Protein AF-A0A8S9N6B6-F1 (afdb_monomer_lite)

Foldseek 3Di:
DPPDDDLPDAAEDEDDPCLEDVVQVVCPVVCPSHHDYYDDDCSVPPVVVVVVVVVVVVVVVPDDDD

Radius of gyration: 19.84 Å; chains: 1; bounding box: 60×20×52 Å

Structure (mmCIF, N/CA/C/O backbone):
data_AF-A0A8S9N6B6-F1
#
_entry.id   AF-A0A8S9N6B6-F1
#
loop_
_atom_site.group_PDB
_atom_site.id
_atom_site.type_symbol
_atom_site.label_atom_id
_atom_site.label_alt_id
_atom_site.label_comp_id
_atom_site.label_asym_id
_atom_site.label_entity_id
_atom_site.label_seq_id
_atom_site.pdbx_PDB_ins_code
_atom_site.Cartn_x
_atom_site.Cartn_y
_atom_site.Cartn_z
_atom_site.occupancy
_atom_site.B_iso_or_equiv
_atom_site.auth_seq_id
_atom_site.auth_comp_id
_atom_site.auth_asym_id
_atom_site.auth_atom_id
_atom_site.pdbx_PDB_model_num
ATOM 1 N N . MET A 1 1 ? 33.271 -10.695 -19.634 1.00 47.88 1 MET A N 1
ATOM 2 C CA . MET A 1 1 ? 31.926 -11.305 -19.585 1.00 47.88 1 MET A CA 1
ATOM 3 C C . MET A 1 1 ? 30.911 -10.210 -19.873 1.00 47.88 1 MET A C 1
ATOM 5 O O . MET A 1 1 ? 30.840 -9.275 -19.093 1.00 47.88 1 MET A O 1
ATOM 9 N N . ARG A 1 2 ? 30.205 -10.241 -21.011 1.00 52.59 2 ARG A N 1
ATOM 10 C CA . ARG A 1 2 ? 28.997 -9.416 -21.178 1.00 52.59 2 ARG A CA 1
ATOM 11 C C . ARG A 1 2 ? 27.848 -10.260 -20.647 1.00 52.59 2 ARG A C 1
ATOM 13 O O . ARG A 1 2 ? 27.508 -11.256 -21.281 1.00 52.59 2 ARG A O 1
ATOM 20 N N . GLU A 1 3 ? 27.324 -9.928 -19.475 1.00 62.62 3 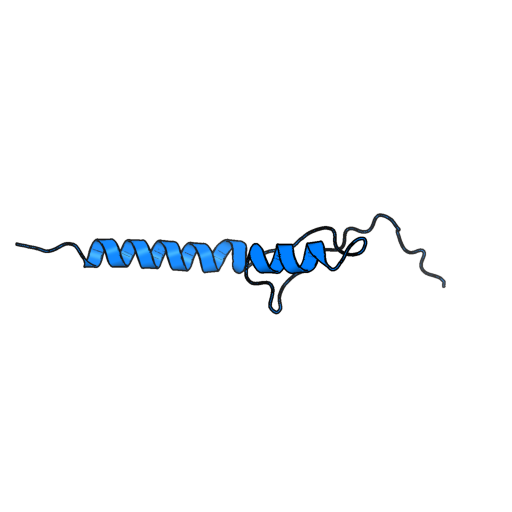GLU A N 1
ATOM 21 C CA . GLU A 1 3 ? 26.080 -10.537 -19.014 1.00 62.62 3 GLU A CA 1
ATOM 22 C C . GLU A 1 3 ? 24.980 -10.199 -20.031 1.00 62.62 3 GLU A C 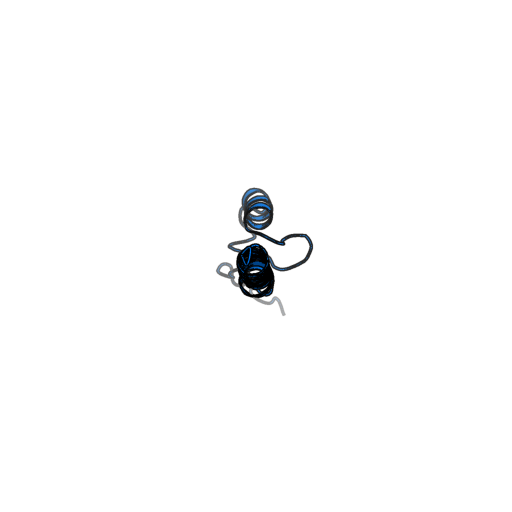1
ATOM 24 O O . GLU A 1 3 ? 24.788 -9.043 -20.415 1.00 62.62 3 GLU A O 1
ATOM 29 N N . ARG A 1 4 ? 24.325 -11.236 -20.561 1.00 69.75 4 ARG A N 1
ATOM 30 C CA . ARG A 1 4 ? 23.160 -11.103 -21.438 1.00 69.75 4 ARG A CA 1
ATOM 31 C C . ARG A 1 4 ? 21.994 -10.636 -20.563 1.00 69.75 4 ARG A C 1
ATOM 33 O O . ARG A 1 4 ? 21.487 -11.419 -19.768 1.00 69.75 4 ARG A O 1
ATOM 40 N N . PHE A 1 5 ? 21.583 -9.380 -20.702 1.00 76.50 5 PHE A N 1
ATOM 41 C CA . PHE A 1 5 ? 20.377 -8.866 -20.050 1.00 76.50 5 PHE A CA 1
ATOM 42 C C . PHE A 1 5 ? 19.130 -9.511 -20.669 1.00 76.50 5 PHE A C 1
ATOM 44 O O . PHE A 1 5 ? 19.007 -9.557 -21.894 1.00 76.50 5 PHE A O 1
ATOM 51 N N . ASN A 1 6 ? 18.226 -10.018 -19.825 1.00 83.25 6 ASN A N 1
ATOM 52 C CA . ASN A 1 6 ? 16.935 -10.543 -20.261 1.00 83.25 6 ASN A CA 1
ATOM 53 C C . ASN A 1 6 ? 15.984 -9.368 -20.568 1.00 83.25 6 ASN A C 1
ATOM 55 O O . ASN A 1 6 ? 15.674 -8.619 -19.639 1.00 83.25 6 ASN A O 1
ATOM 59 N N . PRO A 1 7 ? 15.519 -9.189 -21.820 1.00 83.44 7 PRO A N 1
ATOM 60 C CA . PRO A 1 7 ? 14.570 -8.129 -22.160 1.00 83.44 7 PRO A CA 1
ATOM 61 C C . PRO A 1 7 ? 13.195 -8.309 -21.497 1.00 83.44 7 PRO A C 1
ATOM 63 O O . PRO A 1 7 ? 12.482 -7.325 -21.339 1.00 83.44 7 PRO A O 1
ATOM 66 N N . ASP A 1 8 ? 12.850 -9.522 -21.052 1.00 87.94 8 ASP A N 1
ATOM 67 C CA . ASP A 1 8 ? 11.549 -9.849 -20.451 1.00 87.94 8 ASP A CA 1
ATOM 68 C C . ASP A 1 8 ? 11.523 -9.663 -18.921 1.00 87.94 8 ASP A C 1
ATOM 70 O O . ASP A 1 8 ? 10.664 -10.206 -18.222 1.00 87.94 8 ASP A O 1
ATOM 74 N N . ILE A 1 9 ? 12.498 -8.944 -18.355 1.00 90.00 9 ILE A N 1
ATOM 75 C CA . ILE A 1 9 ? 12.580 -8.748 -16.907 1.00 90.00 9 ILE A CA 1
ATOM 76 C C . ILE A 1 9 ? 11.444 -7.850 -16.394 1.00 90.00 9 ILE A C 1
ATOM 78 O O . ILE A 1 9 ? 11.288 -6.697 -16.800 1.00 90.00 9 ILE A O 1
ATOM 82 N N . ILE A 1 10 ? 10.667 -8.366 -15.440 1.00 91.38 10 ILE A N 1
ATOM 83 C CA . ILE A 1 10 ? 9.603 -7.605 -14.781 1.00 91.38 10 ILE A CA 1
ATOM 84 C C . ILE A 1 10 ? 10.214 -6.755 -13.667 1.00 91.38 10 ILE A C 1
ATOM 86 O O . ILE A 1 10 ? 10.655 -7.253 -12.635 1.00 91.38 10 ILE A O 1
ATOM 90 N N . VAL A 1 11 ? 10.208 -5.447 -13.879 1.00 91.69 11 VAL A N 1
ATOM 91 C CA . VAL A 1 11 ? 10.615 -4.433 -12.898 1.00 91.69 11 VAL A CA 1
ATOM 92 C C . VAL A 1 11 ? 9.398 -3.894 -12.146 1.00 91.69 11 VAL A C 1
ATOM 94 O O . VAL A 1 11 ? 8.428 -3.474 -12.776 1.00 91.69 11 VAL A O 1
ATOM 97 N N . LEU A 1 12 ? 9.464 -3.850 -10.815 1.00 92.62 12 LEU A N 1
ATOM 98 C CA . LEU A 1 12 ? 8.424 -3.299 -9.939 1.00 92.62 12 LEU A CA 1
ATOM 99 C C . LEU A 1 12 ? 8.979 -2.133 -9.111 1.00 92.62 12 LEU A C 1
ATOM 101 O O . LEU A 1 12 ? 10.149 -2.149 -8.731 1.00 92.62 12 LEU A O 1
ATOM 105 N N . CYS A 1 13 ? 8.145 -1.140 -8.800 1.00 90.50 13 CYS A N 1
ATOM 106 C CA . CYS A 1 13 ? 8.486 -0.085 -7.845 1.00 90.50 13 CYS A CA 1
ATOM 107 C C . CYS A 1 13 ? 8.042 -0.454 -6.420 1.00 90.50 13 CYS A C 1
ATOM 109 O O . CYS A 1 13 ? 7.035 -1.133 -6.224 1.00 90.50 13 CYS A O 1
ATOM 111 N N . HIS A 1 14 ? 8.804 -0.019 -5.416 1.00 91.94 14 HIS A N 1
ATOM 112 C CA . HIS A 1 14 ? 8.538 -0.286 -4.002 1.00 91.94 14 HIS A CA 1
ATOM 113 C C . HIS A 1 14 ? 9.116 0.828 -3.120 1.00 91.94 14 HIS A C 1
ATOM 115 O O . HIS A 1 14 ? 10.203 1.336 -3.395 1.00 91.94 14 HIS A O 1
ATOM 121 N N . GLY A 1 15 ? 8.423 1.143 -2.024 1.00 87.75 15 GLY A N 1
ATOM 122 C CA . GLY A 1 15 ? 8.942 1.983 -0.946 1.00 87.75 15 GLY A CA 1
ATOM 123 C C . GLY A 1 15 ? 9.052 3.474 -1.281 1.00 87.75 15 GLY A C 1
ATOM 124 O O . GLY A 1 15 ? 8.436 3.984 -2.219 1.00 87.75 15 GLY A O 1
ATOM 125 N N . GLY A 1 16 ? 9.830 4.190 -0.466 1.00 88.62 16 GLY A N 1
ATOM 126 C CA . GLY A 1 16 ? 10.002 5.638 -0.586 1.00 88.62 16 GLY A CA 1
ATOM 127 C C . GLY A 1 16 ? 8.674 6.394 -0.414 1.00 88.62 16 GLY A C 1
ATOM 128 O O . GLY A 1 16 ? 7.905 6.057 0.485 1.00 88.62 16 GLY A O 1
ATOM 129 N N . PRO A 1 17 ? 8.384 7.402 -1.257 1.00 86.56 17 PRO A N 1
ATOM 130 C CA . PRO A 1 17 ? 7.140 8.166 -1.187 1.00 86.56 17 PRO A CA 1
ATOM 131 C C . PRO A 1 17 ? 5.924 7.421 -1.771 1.00 86.56 17 PRO A C 1
ATOM 133 O O . PRO A 1 17 ? 4.863 8.019 -1.886 1.00 86.56 17 PRO A O 1
ATOM 136 N N . ILE A 1 18 ? 6.047 6.146 -2.169 1.00 85.50 18 ILE A N 1
ATOM 137 C CA . ILE A 1 18 ? 4.947 5.373 -2.764 1.00 85.50 18 ILE A CA 1
ATOM 138 C C . ILE A 1 18 ? 4.141 4.680 -1.656 1.00 85.50 18 ILE A C 1
ATOM 140 O O . ILE A 1 18 ? 4.310 3.488 -1.385 1.00 85.50 18 ILE A O 1
ATOM 144 N N . SER A 1 19 ? 3.301 5.448 -0.965 1.00 83.12 19 SER A N 1
ATOM 145 C CA . SER A 1 19 ? 2.513 4.974 0.182 1.00 83.12 19 SER A CA 1
ATOM 146 C C . SER A 1 19 ? 1.175 4.342 -0.189 1.00 83.12 19 SER A C 1
ATOM 148 O O . SER A 1 19 ? 0.637 3.569 0.605 1.00 83.12 19 SER A O 1
ATOM 150 N N . GLY A 1 20 ? 0.640 4.645 -1.368 1.00 86.88 20 GLY A N 1
ATOM 151 C CA . GLY A 1 20 ? -0.699 4.240 -1.755 1.00 86.88 20 GLY A CA 1
ATOM 152 C C . GLY A 1 20 ? -0.897 4.109 -3.265 1.00 86.88 20 GLY A C 1
ATOM 153 O O . GLY A 1 20 ? 0.056 4.172 -4.051 1.00 86.88 20 GLY A O 1
ATOM 154 N N . PRO A 1 21 ? -2.153 3.877 -3.682 1.00 88.69 21 PRO A N 1
ATOM 155 C CA . PRO A 1 21 ? -2.498 3.678 -5.084 1.00 88.69 21 PRO A CA 1
ATOM 156 C C . PRO A 1 21 ? -2.267 4.933 -5.935 1.00 88.69 21 PRO A C 1
ATOM 158 O O . PRO A 1 21 ? -1.866 4.805 -7.090 1.00 88.69 21 PRO A O 1
ATOM 161 N N . GLU A 1 22 ? -2.461 6.132 -5.379 1.00 90.56 22 GLU A N 1
ATOM 162 C CA . GLU A 1 22 ? -2.258 7.395 -6.100 1.00 90.56 22 GLU A CA 1
ATOM 163 C C . GLU A 1 22 ? -0.782 7.614 -6.451 1.00 90.56 22 GLU A C 1
ATOM 165 O O . GLU A 1 22 ? -0.448 7.937 -7.594 1.00 90.56 22 GLU A O 1
ATOM 170 N N . GLU A 1 23 ? 0.130 7.370 -5.507 1.00 90.81 23 GLU 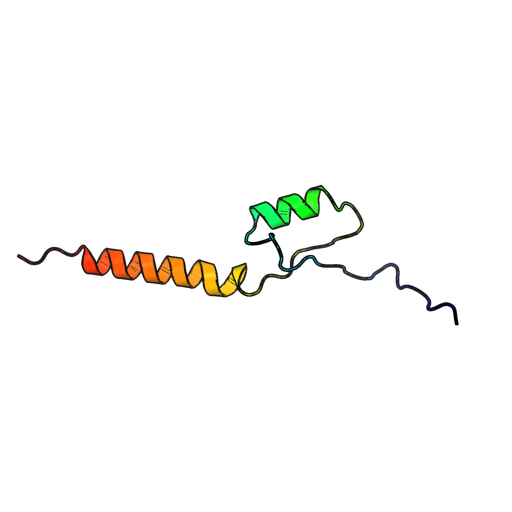A N 1
ATOM 171 C CA . GLU A 1 23 ? 1.562 7.499 -5.771 1.00 90.81 23 GLU A CA 1
ATOM 172 C C . GLU A 1 23 ? 2.079 6.375 -6.675 1.00 90.81 23 GLU A C 1
ATOM 174 O O . GLU A 1 23 ? 2.942 6.609 -7.527 1.00 90.81 23 GLU A O 1
ATOM 179 N N . ALA A 1 24 ? 1.536 5.160 -6.547 1.00 90.69 24 ALA A N 1
ATOM 180 C CA . ALA A 1 24 ? 1.869 4.063 -7.452 1.00 90.69 24 ALA A CA 1
ATOM 181 C C . ALA A 1 24 ? 1.463 4.409 -8.893 1.00 90.69 24 ALA A C 1
ATOM 183 O O . ALA A 1 24 ? 2.259 4.255 -9.823 1.00 90.69 24 ALA A O 1
ATOM 184 N N . GLU A 1 25 ? 0.264 4.962 -9.083 1.00 91.81 25 GLU A N 1
ATOM 185 C CA . GLU A 1 25 ? -0.204 5.431 -10.384 1.00 91.81 25 GLU A CA 1
ATOM 186 C C . GLU A 1 25 ? 0.662 6.586 -10.920 1.00 91.81 25 GLU A C 1
ATOM 188 O O . GLU A 1 25 ? 1.029 6.596 -12.101 1.00 91.81 25 GLU A O 1
ATOM 193 N N . TYR A 1 26 ? 1.044 7.535 -10.057 1.00 92.44 26 TYR A N 1
ATOM 194 C CA . TYR A 1 26 ? 1.936 8.644 -10.403 1.00 92.44 26 TYR A CA 1
ATOM 195 C C . TYR A 1 26 ? 3.254 8.151 -11.011 1.00 92.44 26 TYR A C 1
ATOM 197 O O . TYR A 1 26 ? 3.718 8.723 -12.009 1.00 92.44 26 TYR A O 1
ATOM 205 N N . VAL A 1 27 ? 3.849 7.114 -10.412 1.00 90.56 27 VAL A N 1
ATOM 206 C CA . VAL A 1 27 ? 5.101 6.505 -10.873 1.00 90.56 27 VAL A CA 1
ATOM 207 C C . VAL A 1 27 ? 4.875 5.777 -12.191 1.00 90.56 27 VAL A C 1
ATOM 209 O O . VAL A 1 27 ? 5.532 6.118 -13.173 1.00 90.56 27 VAL A O 1
ATOM 212 N N . LEU A 1 28 ? 3.889 4.877 -12.264 1.00 90.00 28 LEU A N 1
ATOM 213 C CA . LEU A 1 28 ? 3.598 4.088 -13.468 1.00 90.00 28 LEU A CA 1
ATOM 214 C C . LEU A 1 28 ? 3.341 4.963 -14.705 1.00 90.00 28 LEU A C 1
ATOM 216 O O . LEU A 1 28 ? 3.824 4.661 -15.796 1.00 90.00 28 LEU A O 1
ATOM 220 N N . LYS A 1 29 ? 2.641 6.094 -14.542 1.00 92.00 29 LYS A N 1
ATOM 221 C CA . LYS A 1 29 ? 2.387 7.049 -15.635 1.00 92.00 29 LYS A CA 1
ATOM 222 C C . LYS A 1 29 ? 3.657 7.742 -16.151 1.00 92.00 29 LYS A C 1
ATOM 224 O O . LYS A 1 29 ? 3.678 8.168 -17.309 1.00 92.00 29 LYS A O 1
ATOM 229 N N . ARG A 1 30 ? 4.695 7.878 -15.319 1.00 91.12 30 ARG A N 1
ATOM 230 C CA . ARG A 1 30 ? 5.947 8.596 -15.632 1.00 91.12 30 ARG A CA 1
ATOM 231 C C . ARG A 1 30 ? 7.091 7.680 -16.050 1.00 91.12 30 ARG A C 1
ATOM 233 O O . ARG A 1 30 ? 7.955 8.112 -16.804 1.00 91.12 30 ARG A O 1
ATOM 240 N N . THR A 1 31 ? 7.081 6.424 -15.623 1.00 87.25 31 THR A N 1
ATOM 241 C CA . THR A 1 31 ? 8.123 5.427 -15.911 1.00 87.25 31 THR A CA 1
ATOM 242 C C . THR A 1 31 ? 7.701 4.481 -17.038 1.00 87.25 31 THR A C 1
ATOM 244 O O . THR A 1 31 ? 7.755 3.256 -16.906 1.00 87.25 31 THR A O 1
ATOM 247 N N . LYS A 1 32 ? 7.227 5.053 -18.154 1.00 77.56 32 LYS A N 1
ATOM 248 C CA . LYS A 1 32 ? 6.734 4.288 -19.308 1.00 77.56 32 LYS A CA 1
ATOM 249 C C . LYS A 1 32 ? 7.853 3.412 -19.883 1.00 77.56 32 LYS A C 1
ATOM 251 O O . LYS A 1 32 ? 8.858 3.932 -20.353 1.00 77.56 32 LYS A O 1
ATOM 256 N N . GLY A 1 33 ? 7.652 2.095 -19.864 1.00 73.38 33 GLY A N 1
ATOM 257 C CA . GLY A 1 33 ? 8.565 1.117 -20.466 1.00 73.38 33 GLY A CA 1
ATOM 258 C C . GLY A 1 33 ? 9.696 0.616 -19.563 1.00 73.38 33 GLY A C 1
ATOM 259 O O . GLY A 1 33 ? 10.494 -0.192 -20.022 1.00 73.38 33 GLY A O 1
ATOM 260 N N . CYS A 1 34 ? 9.775 1.056 -18.301 1.00 78.56 34 CYS A N 1
ATOM 261 C CA . CYS A 1 34 ? 10.784 0.561 -17.355 1.00 78.56 34 CYS A CA 1
ATOM 262 C C . CYS A 1 34 ? 10.219 0.004 -16.045 1.00 78.56 34 CYS A C 1
ATOM 264 O O . CYS A 1 34 ? 10.933 -0.730 -15.374 1.00 78.56 34 CYS A O 1
ATOM 266 N N . VAL A 1 35 ? 8.967 0.302 -15.680 1.00 87.25 35 VAL A N 1
ATOM 267 C CA . VAL A 1 35 ? 8.297 -0.270 -14.499 1.00 87.25 35 VAL A CA 1
ATOM 268 C C . VAL A 1 35 ? 6.963 -0.875 -14.923 1.00 87.25 35 VAL A C 1
ATOM 270 O O . VAL A 1 35 ? 6.182 -0.239 -15.626 1.00 87.25 35 VAL A O 1
ATOM 273 N N . HIS A 1 36 ? 6.707 -2.100 -14.476 1.00 90.25 36 HIS A N 1
ATOM 274 C CA . HIS A 1 36 ? 5.556 -2.918 -14.859 1.00 90.25 36 HIS A CA 1
ATOM 275 C C . HIS A 1 36 ? 4.483 -2.988 -13.765 1.00 90.25 36 HIS A C 1
ATOM 277 O O . HIS A 1 36 ? 3.371 -3.436 -14.024 1.00 90.25 36 HIS A O 1
ATOM 283 N N . GLY A 1 37 ? 4.799 -2.563 -12.541 1.00 90.19 37 GLY A N 1
ATOM 284 C CA . GLY A 1 37 ? 3.865 -2.619 -11.421 1.00 90.19 37 GLY A CA 1
ATOM 285 C C . GLY A 1 37 ? 4.454 -2.096 -10.117 1.00 90.19 37 GLY A C 1
ATOM 286 O O . GLY A 1 37 ? 5.571 -1.578 -10.087 1.00 90.19 37 GLY A O 1
ATOM 287 N N . PHE A 1 38 ? 3.692 -2.259 -9.038 1.00 91.88 38 PHE A N 1
ATOM 288 C CA . PHE A 1 38 ? 4.046 -1.836 -7.685 1.00 91.88 38 PHE A CA 1
ATOM 289 C C . PHE A 1 38 ? 4.020 -3.026 -6.722 1.00 91.88 38 PHE A C 1
ATOM 291 O O . PHE A 1 38 ? 3.089 -3.830 -6.749 1.00 91.88 38 PHE A O 1
ATOM 298 N N . TYR A 1 39 ? 5.029 -3.119 -5.857 1.00 92.06 39 TYR A N 1
ATOM 299 C CA . TYR A 1 39 ? 5.098 -4.099 -4.778 1.00 92.06 39 TYR A CA 1
ATOM 300 C C . TYR A 1 39 ? 4.750 -3.432 -3.442 1.00 92.06 39 TYR A C 1
ATOM 302 O O . TYR A 1 39 ? 5.526 -2.643 -2.891 1.00 92.06 39 TYR A O 1
ATOM 310 N N . GLY A 1 40 ? 3.565 -3.751 -2.922 1.00 88.50 40 GLY A N 1
ATOM 311 C CA . GLY A 1 40 ? 3.076 -3.258 -1.637 1.00 88.50 40 GLY A CA 1
ATOM 312 C C . GLY A 1 40 ? 3.379 -4.224 -0.492 1.00 88.50 40 GLY A C 1
ATOM 313 O O . GLY A 1 40 ? 3.170 -5.424 -0.628 1.00 88.50 40 GLY A O 1
ATOM 314 N N . ALA A 1 41 ? 3.828 -3.683 0.642 1.00 87.69 41 ALA A N 1
ATOM 315 C CA . ALA A 1 41 ? 3.933 -4.401 1.915 1.00 87.69 41 ALA A CA 1
ATOM 316 C C . ALA A 1 41 ? 3.047 -3.700 2.955 1.00 87.69 41 ALA A C 1
ATOM 318 O O . ALA A 1 41 ? 1.835 -3.905 2.984 1.00 87.69 41 ALA A O 1
ATOM 319 N N . SER A 1 42 ? 3.603 -2.746 3.709 1.00 84.06 42 SER A N 1
ATOM 320 C CA . SER A 1 42 ? 2.853 -1.980 4.716 1.00 84.06 42 SER A CA 1
ATOM 321 C C . SER A 1 42 ? 1.664 -1.197 4.148 1.00 84.06 42 SER A C 1
ATOM 323 O O . SER A 1 42 ? 0.682 -0.998 4.859 1.00 84.06 42 SER A O 1
ATOM 325 N N . SER A 1 43 ? 1.738 -0.768 2.885 1.00 84.75 43 SER A N 1
ATOM 326 C CA . SER A 1 43 ? 0.642 -0.090 2.184 1.00 84.75 43 SER A CA 1
ATOM 327 C C . SER A 1 43 ? -0.559 -0.998 1.913 1.00 84.75 43 SER A C 1
ATOM 329 O O . SER A 1 43 ? -1.672 -0.497 1.796 1.00 84.75 43 SER A O 1
ATOM 331 N N . MET A 1 44 ? -0.349 -2.317 1.849 1.00 86.69 44 MET A N 1
ATOM 332 C CA . MET A 1 44 ? -1.406 -3.296 1.593 1.00 86.69 44 MET A CA 1
ATOM 333 C C . MET A 1 44 ? -1.947 -3.920 2.884 1.00 86.69 44 MET A C 1
ATOM 335 O O . MET A 1 44 ? -3.142 -4.179 2.977 1.00 86.69 44 MET A O 1
ATOM 339 N N . GLU A 1 45 ? -1.090 -4.146 3.886 1.00 89.69 45 GLU A N 1
ATOM 340 C CA . GLU A 1 45 ? -1.493 -4.827 5.126 1.00 89.69 45 GLU A CA 1
ATOM 341 C C . GLU A 1 45 ? -1.704 -3.869 6.307 1.00 89.69 45 GLU A C 1
ATOM 343 O O . GLU A 1 45 ? -2.760 -3.877 6.929 1.00 89.69 45 GLU A O 1
ATOM 348 N N . ARG A 1 46 ? -0.728 -3.011 6.627 1.00 89.94 46 ARG A N 1
ATOM 349 C CA . ARG A 1 46 ? -0.691 -2.304 7.914 1.00 89.94 46 ARG A CA 1
ATOM 350 C C . ARG A 1 46 ? -1.601 -1.086 7.912 1.00 89.94 46 ARG A C 1
ATOM 352 O O . ARG A 1 46 ? -2.466 -0.970 8.773 1.00 89.94 46 ARG A O 1
ATOM 359 N N . LEU A 1 47 ? -1.419 -0.196 6.936 1.00 87.81 47 LEU A N 1
ATOM 360 C CA . LEU A 1 47 ? -2.164 1.064 6.878 1.00 87.81 47 LEU A CA 1
ATOM 361 C C . LEU A 1 47 ? -3.687 0.845 6.776 1.00 87.81 47 LEU A C 1
ATOM 363 O O . LEU A 1 47 ? -4.416 1.482 7.541 1.00 87.81 47 LEU A O 1
ATOM 367 N N . PRO A 1 48 ? -4.197 -0.074 5.928 1.00 88.44 48 PRO A N 1
ATOM 368 C CA . PRO A 1 48 ? -5.637 -0.322 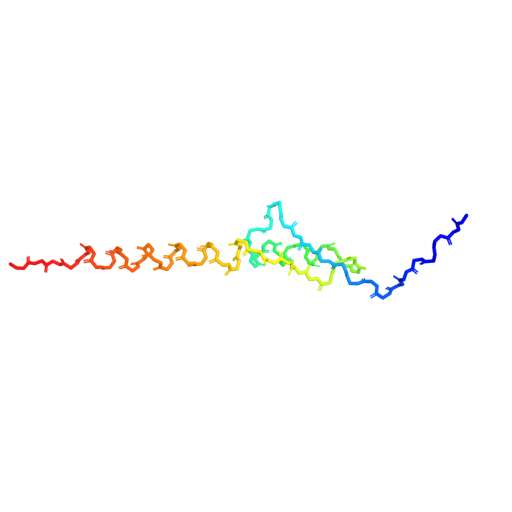5.856 1.00 88.44 48 PRO A CA 1
ATOM 369 C C . PRO A 1 48 ? -6.196 -0.925 7.151 1.00 88.44 48 PRO A C 1
ATOM 371 O O . PRO A 1 48 ? -7.282 -0.552 7.599 1.00 88.44 48 PRO A O 1
ATOM 374 N N . VAL A 1 49 ? -5.444 -1.832 7.786 1.00 94.00 49 VAL A N 1
ATOM 375 C CA . VAL A 1 49 ? -5.858 -2.487 9.034 1.00 94.00 49 VAL A CA 1
ATOM 376 C C . VAL A 1 49 ? -5.883 -1.498 10.198 1.00 94.00 49 VAL A C 1
ATOM 378 O O . VAL A 1 49 ? -6.866 -1.455 10.936 1.00 94.00 49 VAL A O 1
ATOM 381 N N . GLU A 1 50 ? -4.859 -0.656 10.345 1.00 93.50 50 GLU A N 1
ATOM 382 C CA . GLU A 1 50 ? -4.804 0.370 11.394 1.00 93.50 50 GLU A CA 1
ATOM 383 C C . GLU A 1 50 ? -5.991 1.340 11.305 1.00 93.50 50 GLU A C 1
ATOM 385 O O . GLU A 1 50 ? -6.634 1.638 12.318 1.00 93.50 50 GLU A O 1
ATOM 390 N N . GLN A 1 51 ? -6.339 1.784 10.093 1.00 93.06 51 GLN A N 1
ATOM 391 C CA . GLN A 1 51 ? -7.495 2.654 9.859 1.00 93.06 51 GLN A CA 1
ATOM 392 C C . GLN A 1 51 ? -8.818 1.958 10.206 1.00 93.06 51 GLN A C 1
ATOM 394 O O . GLN A 1 51 ? -9.664 2.540 10.895 1.00 93.06 51 GLN A O 1
ATOM 399 N N . ALA A 1 52 ? -8.994 0.706 9.776 1.00 94.44 52 ALA A N 1
ATOM 400 C CA . ALA A 1 52 ? -10.206 -0.068 10.036 1.00 94.44 52 ALA A CA 1
ATOM 401 C C . ALA A 1 52 ? -10.416 -0.336 11.537 1.00 94.44 52 ALA A C 1
ATOM 403 O O . ALA A 1 52 ? -11.522 -0.137 12.058 1.00 94.44 52 ALA A O 1
ATOM 404 N N . ILE A 1 53 ? -9.356 -0.733 12.249 1.00 96.19 53 ILE A N 1
ATOM 405 C CA . ILE A 1 53 ? -9.393 -0.959 13.700 1.00 96.19 53 ILE A CA 1
ATOM 406 C C . ILE A 1 53 ? -9.723 0.348 14.419 1.00 96.19 53 ILE A C 1
ATOM 408 O O . ILE A 1 53 ? -10.651 0.386 15.228 1.00 96.19 53 ILE A O 1
ATOM 412 N N . THR A 1 54 ? -9.026 1.436 14.083 1.00 96.62 54 THR A N 1
ATOM 413 C CA . THR A 1 54 ? -9.241 2.748 14.709 1.00 96.62 54 THR A CA 1
ATOM 414 C C . THR A 1 54 ? -10.684 3.221 14.534 1.00 96.62 54 THR A C 1
ATOM 416 O O . THR A 1 54 ? -11.329 3.604 15.511 1.00 96.62 54 THR A O 1
ATOM 419 N N . SER A 1 55 ? -11.227 3.133 13.314 1.00 96.81 55 SER A N 1
ATOM 420 C CA . SER A 1 55 ? -12.623 3.492 13.027 1.00 96.81 55 SER A CA 1
ATOM 421 C C . SER A 1 55 ? -13.608 2.656 13.848 1.00 96.81 55 SER A C 1
ATOM 423 O O . SER A 1 55 ? -14.569 3.181 14.409 1.00 96.81 55 SER A O 1
ATOM 425 N N . THR A 1 56 ? -13.355 1.353 13.964 1.00 96.50 56 THR A N 1
ATOM 426 C CA . THR A 1 56 ? -14.212 0.434 14.722 1.00 96.50 56 THR A CA 1
ATOM 427 C C . THR A 1 56 ? -14.209 0.766 16.212 1.00 96.50 56 THR A C 1
ATOM 429 O O . THR A 1 56 ? -15.274 0.890 16.818 1.00 96.50 56 THR A O 1
ATOM 432 N N . VAL A 1 57 ? -13.033 0.986 16.803 1.00 97.12 57 VAL A N 1
ATOM 433 C CA . VAL A 1 57 ? -12.900 1.366 18.219 1.00 97.12 57 VAL A CA 1
ATOM 434 C C . VAL A 1 57 ? -13.588 2.702 18.499 1.00 97.12 57 VAL A C 1
ATOM 436 O O . VAL A 1 57 ? -14.292 2.832 19.501 1.00 97.12 57 VAL A O 1
ATOM 439 N N . GLN A 1 58 ? -13.444 3.689 17.609 1.00 96.88 58 GLN A N 1
ATOM 440 C CA . GLN A 1 58 ? -14.134 4.974 17.748 1.00 96.88 58 GLN A CA 1
ATOM 441 C C . GLN A 1 58 ? -15.659 4.816 17.751 1.00 96.88 58 GLN A C 1
ATOM 443 O O . GLN A 1 58 ? -16.322 5.430 18.588 1.00 96.88 58 GLN A O 1
ATOM 448 N N . LYS A 1 59 ? -16.211 3.956 16.883 1.00 96.62 59 LYS A N 1
ATOM 449 C CA . LYS A 1 59 ? -17.651 3.654 16.860 1.00 96.62 59 LYS A CA 1
ATOM 450 C C . LYS A 1 59 ? -18.119 3.059 18.185 1.00 96.62 59 LYS A C 1
ATOM 452 O O . LYS A 1 59 ? -19.077 3.570 18.756 1.00 96.62 59 LYS A O 1
ATOM 457 N N . TYR A 1 60 ? -17.41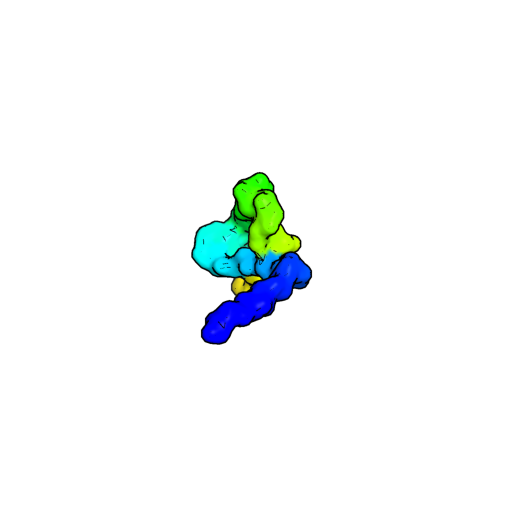5 2.061 18.721 1.00 95.88 60 TYR A N 1
ATOM 458 C CA . TYR A 1 60 ? -17.749 1.498 20.034 1.00 95.88 60 TYR A CA 1
ATOM 459 C C . TYR A 1 60 ? -17.681 2.539 21.153 1.00 95.88 60 TYR A C 1
ATOM 461 O O . TYR A 1 60 ? -18.588 2.617 21.975 1.00 95.88 60 TYR A O 1
ATOM 469 N N . LYS A 1 61 ? -16.649 3.390 21.159 1.00 95.75 61 LYS A N 1
ATOM 470 C CA . LYS A 1 61 ? -16.500 4.437 22.178 1.00 95.75 61 LYS A CA 1
ATOM 471 C C . LYS A 1 61 ? -17.590 5.517 22.098 1.00 95.75 61 LYS A C 1
ATOM 473 O O . LYS A 1 61 ? -17.835 6.205 23.081 1.00 95.75 61 LYS A O 1
ATOM 478 N N . SER A 1 62 ? -18.221 5.693 20.937 1.00 95.75 62 SER A N 1
ATOM 479 C CA . SER A 1 62 ? -19.307 6.663 20.746 1.00 95.75 62 SER A CA 1
ATOM 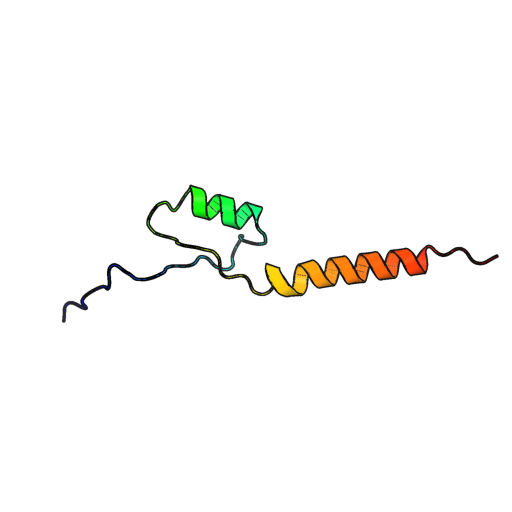480 C C . SER A 1 62 ? -20.680 6.179 21.228 1.00 95.75 62 SER A C 1
ATOM 482 O O . SER A 1 62 ? -21.637 6.951 21.199 1.00 95.75 62 SER A O 1
ATOM 484 N N . ILE A 1 63 ? -20.798 4.925 21.677 1.00 96.50 63 ILE A N 1
ATOM 485 C CA . ILE A 1 63 ? -22.054 4.392 22.211 1.00 96.50 63 ILE A CA 1
ATOM 486 C C . ILE A 1 63 ? -22.357 5.089 23.544 1.00 96.50 63 ILE A C 1
ATOM 488 O O . ILE A 1 63 ? -21.666 4.881 24.539 1.00 96.50 63 ILE A O 1
ATOM 492 N N . ALA A 1 64 ? -23.398 5.922 23.562 1.00 90.19 64 ALA A N 1
ATOM 493 C CA . ALA A 1 64 ? -23.874 6.569 24.777 1.00 90.19 64 ALA A CA 1
ATOM 494 C C . ALA A 1 64 ? -24.645 5.567 25.649 1.00 90.19 64 ALA A C 1
ATOM 496 O O . ALA A 1 64 ? -25.578 4.911 25.180 1.00 90.19 64 ALA A O 1
ATOM 497 N N . MET A 1 65 ? -24.269 5.472 26.922 1.00 83.12 65 MET A N 1
ATOM 498 C CA . MET A 1 65 ? -25.027 4.730 27.928 1.00 83.12 65 MET A CA 1
ATOM 499 C C . MET A 1 65 ? -26.054 5.667 28.574 1.00 83.12 65 MET A C 1
ATOM 501 O O . MET A 1 65 ? -25.742 6.829 28.836 1.00 83.12 65 MET A O 1
ATOM 505 N N . LYS A 1 66 ? -27.278 5.170 28.773 1.00 67.62 66 LYS A N 1
ATOM 506 C CA . LYS A 1 66 ? -28.315 5.851 29.559 1.00 67.62 66 LYS A CA 1
ATOM 507 C C . LYS A 1 66 ? -28.087 5.651 31.049 1.00 67.62 66 LYS A C 1
ATOM 509 O O . LYS A 1 66 ? -27.613 4.551 31.408 1.00 67.62 66 LYS A O 1
#

Sequence (66 aa):
MRERFNPDIIVLCHGGPISGPEEAEYVLKRTKGCVHGFYGASSMERLPVEQAITSTVQKYKSIAMK

Organism: Brassica cretica (NCBI:txid69181)

pLDDT: mean 87.45, std 9.57, range [47.88, 97.12]

Secondary structure (DSSP, 8-state):
------TT---EE-STT--SHHHHHHHHHHSTTT--EE--STTTTHHHHHHHHHHHHHHHHT----

InterPro domains:
  IPR009215 TIM-barrel domain, IGPS-like [PF09370] (3-63)
  IPR013785 Aldolase-type TIM barrel [G3DSA:3.20.20.70] (1-41)
  IPR051353 Tobamovirus Resistance UPF0261 [PTHR31862] (3-66)

=== Feature glossary ===
Each block in this record encodes a different view of the same protein. In brief:

Predicted aligned error. PAE(i, j) answers: if I align the predicted and true structures on residue i, how far off (in Å) do I expect residue j to be? A block-diagonal PAE matrix with low values on the blocks and high values off-diagonal is the signature of a multi-domain protein with confidently predicted domains but uncertain inter-domain orientation.

Contact-map, Ramachandran, and PAE plots. Plot images: a contact map (which residues are close in 3D, as an N×N binary image), a Ramachandran scatter (backbone torsion angles, revealing secondary-structure composition at a glance), and — for AlphaFold structures — a PAE heatmap (pairwise prediction confidence).

Backbone torsions (φ/ψ). φ (phi) and ψ (psi) are the two rotatable backbone dihedrals per residue: φ is the C(i-1)–N–Cα–C torsion, ψ is the N–Cα–C–N(i+1) torsion, both in degrees on (−180°, 180°]. α-helical residues cluster near (−60°, −45°); β-strand residues near (−120°, +130°). A Ramachandran plot is simply a scatter of (φ, ψ) for every residue.

Foldseek 3Di. A 3Di character summarizes, for each residue, the relative orientation of the Cα frame of its nearest spatial neighbor. Because it encodes fold topology rather than chemistry, 3Di alignments detect remote structural similarity that sequence alignment misses.

Radius of gyration, Cα contacts, bounding box. Three whole-structure scalars: the radius of gyration (RMS distance of Cα from centroid, in Å), the count of Cα–Cα contacts (pairs closer than 8 Å and separated by more than four residues in sequence — i.e. tertiary, not local, contacts), and the bounding-box dimensions. Together they distinguish compact globular folds from extended fibres or disordered chains.

Sequence. Sequence gives the chain of amino acids in standard one-letter code (A=alanine, C=cysteine, …, Y=tyrosine), read N→C. It is the only feature that is directly encoded by the gene; all structural features are derived from the folded form of this sequence.

mmCIF coordinates. Atomic coordinates in PDBx/mmCIF format — the same representation the Protein Data Bank distributes. Each line of the _atom_site loop places one backbone atom in Cartesian space (units: ångströms, origin: arbitrary).

Secondary structure (3-state, P-SEA). Three-state secondary structure (P-SEA) collapses the eight DSSP classes into helix (a), strand (b), and coil (c). P-SEA assigns these from Cα geometry alone — distances and angles — without requiring backbone oxygens, so it works on any Cα trace.

InterPro / GO / CATH / organism. Functional annotations link the protein to curated databases. InterPro entries identify conserved domains and families by matching the sequence against member-database signatures (Pfam, PROSITE, CDD, …). Gene Ontology (GO) terms describe molecular function, biological process, and cellular component in a controlled vocabulary. CATH places the structure in a hierarchical fold classification (Class/Architecture/Topology/Homologous-superfamily). The organism is the source species.

B-factor. B-factor (Debye–Waller factor) reflects atomic displacement in the crystal lattice. It is an experimental observable (units Å²), not a prediction; low values mean the atom is pinned down, high values mean it moves or is heterogeneous across the crystal.

Rendered structure images. Structure images are PyMOL renders from six orthogonal camera directions. Cartoon representation draws helices as coils and strands as arrows; sticks shows the backbone as bonds; surface shows the solvent-excluded envelope. Rainbow coloring maps sequence position to hue (blue→red, N→C); chain coloring assigns a distinct color per polypeptide.

Solvent-accessible surface area. Solvent-accessible surface area (SASA) is the area in Å² traced out by the centre of a 1.4 Å probe sphere (a water molecule) rolled over the protein's van der Waals surface (Shrake–Rupley / Lee–Richards construction). Buried residues have near-zero SASA; fully exposed residues can exceed 200 Å². The total SASA scales roughly with the number of surface residues.

Secondary structure (8-state, DSSP). The SS8 string is DSSP's per-residue secondary-structure call. α-helix (H) means an i→i+4 H-bond ladder; β-strand (E) means the residue participates in a β-sheet; 3₁₀ (G) and π (I) are tighter and wider helices; T/S are turns/bends; '-' is loop.

pLDDT. For AlphaFold models, the B-factor field carries pLDDT — the model's own estimate of local accuracy on a 0–100 scale. Regions with pLDDT<50 should be treated as essentially unmodeled; they often correspond to intrinsically disordered segments.

Nearest PDB structures. Nearest PDB neighbors are the top structural matches found by Foldseek when searching this structure against the entire Protein Data Bank. Each hit reports a TM-score (0 to 1; >0.5 almost always implies the same fold) and an E-value. These are *structural* homologs — they may share no detectable sequence similarity.